Protein AF-A0A2S0HY62-F1 (afdb_monomer_lite)

Organism: NCBI:txid2094025

Foldseek 3Di:
DDDDDDDPPDDDDPPPPPPPPPLPFDADALVLVVVLVVLLVVLVVLLVVLVVLLVVCVVCVVPDDLVSLVVSVVSLVVSVVSLVVSVVSLVVSCVVGVSQLPDPPRWDAHPVGDIDGNVNSVVSSVVSVVSSVVSVVSSVVRDNDDD

Structure (mmCIF, N/CA/C/O backbone):
data_AF-A0A2S0HY62-F1
#
_entry.id   AF-A0A2S0HY62-F1
#
loop_
_atom_site.group_PDB
_atom_site.id
_atom_site.type_symbol
_atom_site.label_atom_id
_atom_site.label_alt_id
_atom_site.label_comp_id
_atom_site.label_asym_id
_atom_site.label_entity_id
_atom_site.label_seq_id
_atom_site.pdbx_PDB_ins_code
_atom_site.Cartn_x
_atom_site.Cartn_y
_atom_site.Cartn_z
_atom_site.occupancy
_atom_site.B_iso_or_equiv
_atom_site.auth_seq_id
_atom_site.auth_comp_id
_atom_site.auth_asym_id
_atom_site.auth_atom_id
_atom_site.pdbx_PDB_model_num
ATOM 1 N N . MET A 1 1 ? 54.737 -54.211 -41.009 1.00 34.50 1 MET A N 1
ATOM 2 C CA . MET A 1 1 ? 53.962 -54.051 -39.755 1.00 34.50 1 MET A CA 1
ATOM 3 C C . MET A 1 1 ? 53.456 -52.614 -39.683 1.00 34.50 1 MET A C 1
ATOM 5 O O . MET A 1 1 ? 54.264 -51.706 -39.726 1.00 34.50 1 MET A O 1
ATOM 9 N N . LYS A 1 2 ? 52.150 -52.420 -39.904 1.00 37.78 2 LYS A N 1
ATOM 10 C CA . LYS A 1 2 ? 51.151 -51.937 -38.922 1.00 37.78 2 LYS A CA 1
ATOM 11 C C . LYS A 1 2 ? 51.229 -50.432 -38.589 1.00 37.78 2 LYS A C 1
ATOM 13 O O . LYS A 1 2 ? 51.903 -50.028 -37.656 1.00 37.78 2 LYS A O 1
ATOM 18 N N . LEU A 1 3 ? 50.469 -49.672 -39.387 1.00 38.16 3 LEU A N 1
ATOM 19 C CA . LEU A 1 3 ? 49.484 -48.638 -39.027 1.00 38.16 3 LEU A CA 1
ATOM 20 C C . LEU A 1 3 ? 49.553 -48.044 -37.607 1.00 38.16 3 LEU A C 1
ATOM 22 O O . LEU A 1 3 ? 49.443 -48.791 -36.637 1.00 38.16 3 LEU A O 1
ATOM 26 N N . ARG A 1 4 ? 49.502 -46.707 -37.515 1.00 41.53 4 ARG A N 1
ATOM 27 C CA . ARG A 1 4 ? 48.591 -45.981 -36.605 1.00 41.53 4 ARG A CA 1
ATOM 28 C C . ARG A 1 4 ? 48.523 -44.494 -36.970 1.00 41.53 4 ARG A C 1
ATOM 30 O O . ARG A 1 4 ? 49.434 -43.724 -36.693 1.00 41.53 4 ARG A O 1
ATOM 37 N N . TYR A 1 5 ? 47.408 -44.135 -37.600 1.00 40.12 5 TYR A N 1
ATOM 38 C CA . TYR A 1 5 ? 46.892 -42.775 -37.700 1.00 40.12 5 TYR A CA 1
ATOM 39 C C . TYR A 1 5 ? 46.622 -42.241 -36.288 1.00 40.12 5 TYR A C 1
ATOM 41 O O . TYR A 1 5 ? 45.899 -42.880 -35.523 1.00 40.12 5 TYR A O 1
ATOM 49 N N . VAL A 1 6 ? 47.178 -41.079 -35.951 1.00 39.56 6 VAL A N 1
ATOM 50 C CA . VAL A 1 6 ? 46.767 -40.304 -34.777 1.00 39.56 6 VAL A CA 1
ATOM 51 C C . VAL A 1 6 ? 45.785 -39.248 -35.271 1.00 39.56 6 VAL A C 1
ATOM 53 O O . VAL A 1 6 ? 46.173 -38.256 -35.880 1.00 39.56 6 VAL A O 1
ATOM 56 N N . ILE A 1 7 ? 44.497 -39.507 -35.053 1.00 44.72 7 ILE A N 1
ATOM 57 C CA . ILE A 1 7 ? 43.425 -38.523 -35.206 1.00 44.72 7 ILE A CA 1
ATOM 58 C C . ILE A 1 7 ? 43.510 -37.610 -33.982 1.00 44.72 7 ILE A C 1
ATOM 60 O O . ILE A 1 7 ? 43.183 -38.025 -32.871 1.00 44.72 7 ILE A O 1
ATOM 64 N N . ALA A 1 8 ? 43.987 -36.382 -34.177 1.00 41.66 8 ALA A N 1
ATOM 65 C CA . ALA A 1 8 ? 43.866 -35.330 -33.179 1.00 41.66 8 ALA A CA 1
ATOM 66 C C . ALA A 1 8 ? 42.395 -34.891 -33.123 1.00 41.66 8 ALA A C 1
ATOM 68 O O . ALA A 1 8 ? 41.874 -34.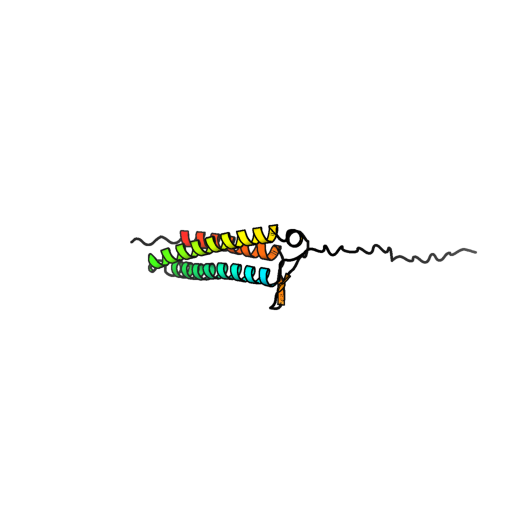245 -34.031 1.00 41.66 8 ALA A O 1
ATOM 69 N N . LEU A 1 9 ? 41.717 -35.316 -32.061 1.00 37.97 9 LEU A N 1
ATOM 70 C CA . LEU A 1 9 ? 40.349 -34.955 -31.725 1.00 37.97 9 LEU A CA 1
ATOM 71 C C . LEU A 1 9 ? 40.339 -33.529 -31.143 1.00 37.97 9 LEU A C 1
ATOM 73 O O . LEU A 1 9 ? 40.399 -33.345 -29.930 1.00 37.97 9 LEU A O 1
ATOM 77 N N . SER A 1 10 ? 40.299 -32.509 -31.998 1.00 42.19 10 SER A N 1
ATOM 78 C CA . SER A 1 10 ? 40.075 -31.121 -31.574 1.00 42.19 10 SER A CA 1
ATOM 79 C C . SER A 1 10 ? 38.573 -30.854 -31.467 1.00 42.19 10 SER A C 1
ATOM 81 O O . SER A 1 10 ? 37.929 -30.418 -32.418 1.00 42.19 10 SER A O 1
ATOM 83 N N . ILE A 1 11 ? 38.007 -31.156 -30.299 1.00 52.38 11 ILE A N 1
ATOM 84 C CA . ILE A 1 11 ? 36.701 -30.636 -29.877 1.00 52.38 11 ILE A CA 1
ATOM 85 C C . ILE A 1 11 ? 36.920 -29.213 -29.340 1.00 52.38 11 ILE A C 1
ATOM 87 O O . ILE A 1 11 ? 37.936 -28.950 -28.703 1.00 52.38 11 ILE A O 1
ATOM 91 N N . PHE A 1 12 ? 35.919 -28.356 -29.559 1.00 40.41 12 PHE A N 1
ATOM 92 C CA . PHE A 1 12 ? 35.757 -26.963 -29.116 1.00 40.41 12 PHE A CA 1
ATOM 93 C C . PHE A 1 12 ? 36.316 -25.888 -30.050 1.00 40.41 12 PHE A C 1
ATOM 95 O O . PHE A 1 12 ? 37.454 -25.455 -29.938 1.00 40.41 12 PHE A O 1
ATOM 102 N N . LEU A 1 13 ? 35.435 -25.388 -30.919 1.00 43.12 13 LEU A N 1
ATOM 103 C CA . LEU A 1 13 ? 34.904 -24.018 -30.854 1.00 43.12 13 LEU A CA 1
ATOM 104 C C . LEU A 1 13 ? 33.915 -23.858 -32.015 1.00 43.12 13 LEU A C 1
ATOM 106 O O . LEU A 1 13 ? 34.204 -23.241 -33.037 1.00 43.12 13 LEU A O 1
ATOM 110 N N . VAL A 1 14 ? 32.720 -24.444 -31.867 1.00 46.34 14 VAL A N 1
ATOM 111 C CA . VAL A 1 14 ? 31.576 -23.972 -32.651 1.00 46.34 14 VAL A CA 1
ATOM 112 C C . VAL A 1 14 ? 31.261 -22.590 -32.103 1.00 46.34 14 VAL A C 1
ATOM 114 O O . VAL A 1 14 ? 30.650 -22.443 -31.045 1.00 46.34 14 VAL A O 1
ATOM 117 N N . GLY A 1 15 ? 31.764 -21.584 -32.814 1.00 39.06 15 GLY A N 1
ATOM 118 C CA . GLY A 1 15 ? 31.345 -20.202 -32.701 1.00 39.06 15 GLY A CA 1
ATOM 119 C C . GLY A 1 15 ? 29.862 -20.098 -33.029 1.00 39.06 15 GLY A C 1
ATOM 120 O O . GLY A 1 15 ? 29.476 -19.783 -34.144 1.00 39.06 15 GLY A O 1
ATOM 121 N N . GLY A 1 16 ? 29.029 -20.374 -32.037 1.00 32.78 16 GLY A N 1
ATOM 122 C CA . GLY A 1 16 ? 27.724 -19.763 -31.900 1.00 32.78 16 GLY A CA 1
ATOM 123 C C . GLY A 1 16 ? 27.893 -18.664 -30.873 1.00 32.78 16 GLY A C 1
ATOM 124 O O . GLY A 1 16 ? 27.605 -18.876 -29.699 1.00 32.78 16 GLY A O 1
ATOM 125 N N . MET A 1 17 ? 28.426 -17.513 -31.293 1.00 37.69 17 MET A N 1
ATOM 126 C CA . MET A 1 17 ? 28.269 -16.284 -30.527 1.00 37.69 17 MET A CA 1
ATOM 127 C C . MET A 1 17 ? 26.763 -16.062 -30.415 1.00 37.69 17 MET A C 1
ATOM 129 O O . MET A 1 17 ? 26.131 -15.512 -31.314 1.00 37.69 17 MET A O 1
ATOM 133 N N . GLY A 1 18 ? 26.175 -16.548 -29.323 1.00 36.31 18 GLY A N 1
ATOM 134 C CA . GLY A 1 18 ? 24.911 -16.055 -28.827 1.00 36.31 18 GLY A CA 1
ATOM 135 C C . GLY A 1 18 ? 25.152 -14.603 -28.465 1.00 36.31 18 GLY A C 1
ATOM 136 O O . GLY A 1 18 ? 25.443 -14.287 -27.317 1.00 36.31 18 GLY A O 1
ATOM 137 N N . ALA A 1 19 ? 25.083 -13.726 -29.465 1.00 37.06 19 ALA A N 1
ATOM 138 C CA . ALA A 1 19 ? 24.711 -12.351 -29.249 1.00 37.06 19 ALA A CA 1
ATOM 139 C C . ALA A 1 19 ? 23.343 -12.427 -28.570 1.00 37.06 19 ALA A C 1
ATOM 141 O O . ALA A 1 19 ? 22.304 -12.516 -29.222 1.00 37.06 19 ALA A O 1
ATOM 142 N N . THR A 1 20 ? 23.349 -12.495 -27.238 1.00 44.22 20 THR A N 1
ATOM 143 C CA . THR A 1 20 ? 22.206 -12.108 -26.433 1.00 44.22 20 THR A CA 1
ATOM 144 C C . THR A 1 20 ? 21.903 -10.704 -26.907 1.00 44.22 20 THR A C 1
ATOM 146 O O . THR A 1 20 ? 22.655 -9.778 -26.601 1.00 44.22 20 THR A O 1
ATOM 149 N N . MET A 1 21 ? 20.898 -10.565 -27.773 1.00 42.28 21 MET A N 1
ATOM 150 C CA . MET A 1 21 ? 20.435 -9.261 -28.201 1.00 42.28 21 MET A CA 1
ATOM 151 C C . MET A 1 21 ? 20.097 -8.531 -26.910 1.00 42.28 21 MET A C 1
ATOM 153 O O . MET A 1 21 ? 19.138 -8.900 -26.231 1.00 42.28 21 MET A O 1
ATOM 157 N N . ALA A 1 22 ? 20.929 -7.565 -26.523 1.00 49.56 22 ALA A N 1
ATOM 158 C CA . ALA A 1 22 ? 20.556 -6.588 -25.527 1.00 49.56 22 ALA A CA 1
ATOM 159 C C . ALA A 1 22 ? 19.325 -5.911 -26.122 1.00 49.56 22 ALA A C 1
ATOM 161 O O . ALA A 1 22 ? 19.446 -5.074 -27.013 1.00 49.56 22 ALA A O 1
ATOM 162 N N . GLN A 1 23 ? 18.134 -6.387 -25.750 1.00 50.78 23 GLN A N 1
ATOM 163 C CA . GLN A 1 23 ? 16.893 -5.752 -26.142 1.00 50.78 23 GLN A CA 1
ATOM 164 C C . GLN A 1 23 ? 17.011 -4.321 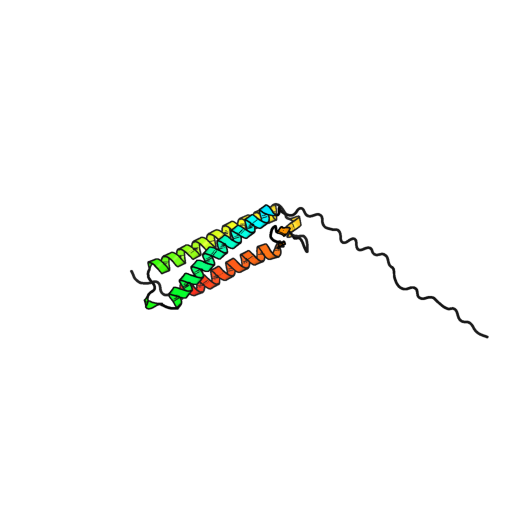-25.642 1.00 50.78 23 GLN A C 1
ATOM 166 O O . GLN A 1 23 ? 17.041 -4.081 -24.436 1.00 50.78 23 GLN A O 1
ATOM 171 N N . THR A 1 24 ? 17.169 -3.384 -26.570 1.00 64.25 24 THR A N 1
ATOM 172 C CA . THR A 1 24 ? 17.242 -1.964 -26.262 1.00 64.25 24 THR A CA 1
ATOM 173 C C . THR A 1 24 ? 15.833 -1.525 -25.893 1.00 64.25 24 THR A C 1
ATOM 175 O O . THR A 1 24 ? 15.074 -1.044 -26.731 1.00 64.25 24 THR A O 1
ATOM 178 N N . TYR A 1 25 ? 15.438 -1.780 -24.651 1.00 76.38 25 TYR A N 1
ATOM 179 C CA . TYR A 1 25 ? 14.270 -1.149 -24.067 1.00 76.38 25 TYR A CA 1
ATOM 180 C C . TYR A 1 25 ? 14.663 0.250 -23.590 1.00 76.38 25 TYR A C 1
ATOM 182 O O . TYR A 1 25 ? 15.793 0.488 -23.164 1.00 76.38 25 TYR A O 1
ATOM 190 N N . THR A 1 26 ? 13.720 1.184 -23.634 1.00 86.00 26 THR A N 1
ATOM 191 C CA . THR A 1 26 ? 13.864 2.465 -22.939 1.00 86.00 26 THR A CA 1
ATOM 192 C C . THR A 1 26 ? 13.235 2.312 -21.554 1.00 86.00 26 THR A C 1
ATOM 194 O O . THR A 1 26 ? 12.012 2.156 -21.479 1.00 86.00 26 THR A O 1
ATOM 197 N N . PRO A 1 27 ? 14.024 2.293 -20.463 1.00 88.69 27 PRO A N 1
ATOM 198 C CA . PRO A 1 27 ? 13.465 2.288 -19.119 1.00 88.69 27 PRO A CA 1
ATOM 199 C C . PRO A 1 27 ? 12.852 3.657 -18.773 1.00 88.69 27 PRO A C 1
ATOM 201 O O . PRO A 1 27 ? 13.225 4.670 -19.377 1.00 88.69 27 PRO A O 1
ATOM 204 N N . PRO A 1 28 ? 11.943 3.719 -17.784 1.00 92.06 28 PRO A N 1
ATOM 205 C CA . PRO A 1 28 ? 11.615 4.975 -17.120 1.00 92.06 28 PRO A CA 1
ATOM 206 C C . PRO A 1 28 ? 12.881 5.623 -16.542 1.00 92.06 28 PRO A C 1
ATOM 208 O O . PRO A 1 28 ? 13.875 4.941 -16.269 1.00 92.06 28 PRO A O 1
ATOM 211 N N . SER A 1 29 ? 12.858 6.941 -16.332 1.00 93.50 29 SER A N 1
ATOM 212 C CA . SER A 1 29 ? 13.977 7.599 -15.660 1.00 93.50 29 SER A CA 1
ATOM 213 C C . SER A 1 29 ? 14.098 7.097 -14.220 1.00 93.50 29 SER A C 1
ATOM 215 O O . SER A 1 29 ? 13.110 6.715 -13.590 1.00 93.50 29 SER A O 1
ATOM 217 N N . ARG A 1 30 ? 15.319 7.141 -13.676 1.00 93.81 30 ARG A N 1
ATOM 218 C CA . ARG A 1 30 ? 15.568 6.820 -12.266 1.00 93.81 30 ARG A CA 1
ATOM 219 C C . ARG A 1 30 ? 14.636 7.599 -11.337 1.00 93.81 30 ARG A C 1
ATOM 221 O O . ARG A 1 30 ? 14.005 7.000 -10.483 1.00 93.81 30 ARG A O 1
ATOM 228 N N . GLU A 1 31 ? 14.511 8.905 -11.556 1.00 94.06 31 GLU A N 1
ATOM 229 C CA . GLU A 1 31 ? 13.653 9.787 -10.757 1.00 94.06 31 GLU A CA 1
ATOM 230 C C . GLU A 1 31 ? 12.177 9.367 -10.807 1.00 94.06 31 GLU A C 1
ATOM 232 O O . GLU A 1 31 ? 11.511 9.341 -9.781 1.00 94.06 31 GLU A O 1
ATOM 237 N N . GLN A 1 32 ? 11.661 8.965 -11.975 1.00 93.69 32 GLN A N 1
ATOM 238 C CA . GLN A 1 32 ? 10.283 8.472 -12.081 1.00 93.69 32 GLN A CA 1
ATOM 239 C C . GLN A 1 32 ? 10.062 7.207 -11.246 1.00 93.69 32 GLN A C 1
ATOM 241 O O . GLN A 1 32 ? 9.000 7.042 -10.651 1.00 93.69 32 GLN A O 1
ATOM 246 N N . VAL A 1 33 ? 11.049 6.311 -11.224 1.00 93.75 33 VAL A N 1
ATOM 247 C CA . VAL A 1 33 ? 10.988 5.074 -10.442 1.00 93.75 33 VAL A CA 1
ATOM 248 C C . VAL A 1 33 ? 11.130 5.356 -8.949 1.00 93.75 33 VAL A C 1
ATOM 250 O O . VAL A 1 33 ? 10.403 4.769 -8.158 1.00 93.75 33 VAL A O 1
ATOM 253 N N . GLU A 1 34 ? 12.013 6.270 -8.555 1.00 93.62 34 GLU A N 1
ATOM 254 C CA . GLU A 1 34 ? 12.194 6.670 -7.155 1.00 93.62 34 GLU A CA 1
ATOM 255 C C . GLU A 1 34 ? 10.959 7.376 -6.600 1.00 93.62 34 GLU A C 1
ATOM 257 O O . GLU A 1 34 ? 10.455 6.961 -5.563 1.00 93.62 34 GLU A O 1
ATOM 262 N N . ASN A 1 35 ? 10.384 8.327 -7.339 1.00 94.00 35 ASN A N 1
ATOM 263 C CA . ASN A 1 35 ? 9.128 8.973 -6.950 1.00 94.00 35 ASN A CA 1
ATOM 264 C C . ASN A 1 35 ? 7.999 7.943 -6.788 1.00 94.00 35 ASN A C 1
ATOM 266 O O . ASN A 1 35 ? 7.185 8.028 -5.874 1.00 94.00 35 ASN A O 1
ATOM 270 N N . TYR A 1 36 ? 7.959 6.936 -7.661 1.00 93.69 36 TYR A N 1
ATOM 271 C CA . TYR A 1 36 ? 6.990 5.851 -7.557 1.00 93.69 36 TYR A CA 1
ATOM 272 C C . TYR A 1 36 ? 7.231 4.956 -6.323 1.00 93.69 36 TYR A C 1
ATOM 274 O O . TYR A 1 36 ? 6.275 4.515 -5.682 1.00 93.69 36 TYR A O 1
ATOM 282 N N . LEU A 1 37 ? 8.490 4.701 -5.956 1.00 94.19 37 LEU A N 1
ATOM 283 C CA . LEU A 1 37 ? 8.839 3.991 -4.722 1.00 94.19 37 LEU A CA 1
ATOM 284 C C . LEU A 1 37 ? 8.473 4.804 -3.470 1.00 94.19 37 LEU A C 1
ATOM 286 O O . LEU A 1 37 ? 7.948 4.227 -2.520 1.00 94.19 37 LEU A O 1
ATOM 290 N N . ASP A 1 38 ? 8.656 6.123 -3.492 1.00 93.50 38 ASP A N 1
ATOM 291 C CA . ASP A 1 38 ? 8.254 7.013 -2.396 1.00 93.50 38 ASP A CA 1
ATOM 292 C C . ASP A 1 38 ? 6.727 6.997 -2.183 1.00 93.50 38 ASP A C 1
ATOM 294 O O . ASP A 1 38 ? 6.233 7.033 -1.052 1.00 93.50 38 ASP A O 1
ATOM 298 N N . GLU A 1 39 ? 5.947 6.876 -3.260 1.00 92.25 39 GLU A N 1
ATOM 299 C CA . GLU A 1 39 ? 4.495 6.687 -3.165 1.00 92.25 39 GLU A CA 1
ATOM 300 C C . GLU A 1 39 ? 4.117 5.333 -2.555 1.00 92.25 39 GLU A C 1
ATOM 302 O O . GLU A 1 39 ? 3.236 5.269 -1.696 1.00 92.25 39 GLU A O 1
ATOM 307 N N . ILE A 1 40 ? 4.804 4.256 -2.950 1.00 93.00 40 ILE A N 1
ATOM 308 C CA . ILE A 1 40 ? 4.658 2.937 -2.319 1.00 93.00 40 ILE A CA 1
ATOM 309 C C . ILE A 1 40 ? 4.944 3.034 -0.816 1.00 93.00 40 ILE A C 1
ATOM 311 O O . ILE A 1 40 ? 4.179 2.501 -0.008 1.00 93.00 40 ILE A O 1
ATOM 315 N N . ASP A 1 41 ? 6.022 3.711 -0.426 1.00 93.31 41 ASP A N 1
ATOM 316 C CA . ASP A 1 41 ? 6.404 3.870 0.978 1.00 93.31 41 ASP A CA 1
ATOM 317 C C . ASP A 1 41 ? 5.406 4.741 1.752 1.00 93.31 41 ASP A C 1
ATOM 319 O O . ASP A 1 41 ? 5.075 4.421 2.897 1.00 93.31 41 ASP A O 1
ATOM 323 N N . SER A 1 42 ? 4.813 5.745 1.106 1.00 91.75 42 SER A N 1
ATOM 324 C CA . SER A 1 42 ? 3.699 6.517 1.669 1.00 91.75 42 SER A CA 1
ATOM 325 C C . SER A 1 42 ? 2.479 5.630 1.952 1.00 91.75 42 SER A C 1
ATOM 327 O O . SER A 1 42 ? 1.875 5.728 3.020 1.00 91.75 42 SER A O 1
ATOM 329 N N . CYS A 1 43 ? 2.141 4.698 1.052 1.00 93.38 43 CYS A N 1
ATOM 330 C CA . CYS A 1 43 ? 1.070 3.731 1.308 1.00 93.38 43 CYS A CA 1
ATOM 331 C C . CYS A 1 43 ? 1.406 2.787 2.475 1.00 93.38 43 CYS A C 1
ATOM 333 O O . CYS A 1 43 ? 0.530 2.462 3.279 1.00 93.38 43 CYS A O 1
ATOM 335 N N . LYS A 1 44 ? 2.669 2.353 2.593 1.00 93.12 44 LYS A N 1
ATOM 336 C CA . LYS A 1 44 ? 3.123 1.508 3.711 1.00 93.12 44 LYS A CA 1
ATOM 337 C C . LYS A 1 44 ? 3.077 2.236 5.051 1.00 93.12 44 LYS A C 1
ATOM 339 O O . LYS A 1 44 ? 2.815 1.582 6.056 1.00 93.12 44 LYS A O 1
ATOM 344 N N . ALA A 1 45 ? 3.306 3.549 5.079 1.00 94.00 45 ALA A N 1
ATOM 345 C CA . ALA A 1 45 ? 3.204 4.341 6.301 1.00 94.00 45 ALA A CA 1
ATOM 346 C C . ALA A 1 45 ? 1.785 4.274 6.887 1.00 94.00 45 ALA A C 1
ATOM 348 O O . ALA A 1 45 ? 1.631 3.877 8.037 1.00 94.00 45 ALA A O 1
ATOM 349 N N . PHE A 1 46 ? 0.747 4.488 6.065 1.00 92.62 46 PHE A N 1
ATOM 350 C CA . PHE A 1 46 ? -0.645 4.332 6.515 1.00 92.62 46 PHE A CA 1
ATOM 351 C C . PHE A 1 46 ? -0.945 2.930 7.055 1.00 92.62 46 PHE A C 1
ATOM 353 O O . PHE A 1 46 ? -1.704 2.784 8.007 1.00 92.62 46 PHE A O 1
ATOM 360 N N . LEU A 1 47 ? -0.362 1.889 6.451 1.00 94.69 47 LEU A N 1
ATOM 361 C CA . LEU A 1 47 ? -0.534 0.514 6.925 1.00 94.69 47 LEU A CA 1
ATOM 362 C C . LEU A 1 47 ? 0.177 0.241 8.242 1.00 94.69 47 LEU A C 1
ATOM 364 O O . LEU A 1 47 ? -0.309 -0.571 9.023 1.00 94.69 47 LEU A O 1
ATOM 368 N N . LYS A 1 48 ? 1.325 0.879 8.470 1.00 95.50 48 LYS A N 1
ATOM 369 C CA . LYS A 1 48 ? 2.060 0.767 9.724 1.00 95.50 48 LYS A CA 1
ATOM 370 C C . LYS A 1 48 ? 1.271 1.404 10.865 1.00 95.50 48 LYS A C 1
ATOM 372 O O . LYS A 1 48 ? 1.152 0.779 11.912 1.00 95.50 48 LYS A O 1
ATOM 377 N N . ASP A 1 49 ? 0.711 2.588 10.632 1.00 94.38 49 ASP A N 1
ATOM 378 C CA . ASP A 1 49 ? -0.120 3.283 11.618 1.00 94.38 49 ASP A CA 1
ATOM 379 C C . ASP A 1 49 ? -1.394 2.471 11.903 1.00 94.38 49 ASP A C 1
ATOM 381 O O . ASP A 1 49 ? -1.678 2.147 13.050 1.00 94.38 49 ASP A O 1
ATOM 385 N N . LEU A 1 50 ? -2.077 1.988 10.856 1.00 94.94 50 LEU A N 1
ATOM 386 C CA . LEU A 1 50 ? -3.239 1.105 11.008 1.00 94.94 50 LEU A CA 1
ATOM 387 C C . LEU A 1 50 ? -2.912 -0.185 11.775 1.00 94.94 50 LEU A C 1
ATOM 389 O O . LEU A 1 50 ? -3.717 -0.669 12.566 1.00 94.94 50 LEU A O 1
ATOM 393 N N . GLU A 1 51 ? -1.756 -0.793 11.509 1.00 96.12 51 GLU A N 1
ATOM 394 C CA . GLU A 1 51 ? -1.328 -1.993 12.223 1.00 96.12 51 GLU A CA 1
ATOM 395 C C . GLU A 1 51 ? -1.052 -1.714 13.700 1.00 96.12 51 GLU A C 1
ATOM 397 O O . GLU A 1 51 ? -1.361 -2.575 14.526 1.00 96.12 51 GLU A O 1
ATOM 402 N N . ALA A 1 52 ? -0.499 -0.546 14.032 1.00 95.00 52 ALA A N 1
ATOM 403 C CA . ALA A 1 52 ? -0.301 -0.129 15.414 1.00 95.00 52 ALA A CA 1
ATOM 404 C C . ALA A 1 52 ? -1.649 0.026 16.131 1.00 95.00 52 ALA A C 1
ATOM 406 O O . ALA A 1 52 ? -1.843 -0.626 17.155 1.00 95.00 52 ALA A O 1
ATOM 407 N N . ASP A 1 53 ? -2.597 0.754 15.535 1.00 93.06 53 ASP A N 1
ATOM 408 C CA . ASP A 1 53 ? -3.933 0.969 16.104 1.00 93.06 53 ASP A CA 1
ATOM 409 C C . ASP A 1 53 ? -4.674 -0.353 16.324 1.00 93.06 53 ASP A C 1
ATOM 411 O O . ASP A 1 53 ? -5.192 -0.617 17.406 1.00 93.06 53 ASP A O 1
ATOM 415 N N . ILE A 1 54 ? -4.690 -1.234 15.316 1.00 94.44 54 ILE A N 1
ATOM 416 C CA . ILE A 1 54 ? -5.322 -2.556 15.437 1.00 94.44 54 ILE A CA 1
ATOM 417 C C . ILE A 1 54 ? -4.673 -3.369 16.554 1.00 94.44 54 ILE A C 1
ATOM 419 O O . ILE A 1 54 ? -5.373 -4.017 17.323 1.00 94.44 54 ILE A O 1
ATOM 423 N N . THR A 1 55 ? -3.345 -3.336 16.659 1.00 95.19 55 THR A N 1
ATOM 424 C CA . THR A 1 55 ? -2.627 -4.084 17.697 1.00 95.19 55 THR A CA 1
ATOM 425 C C . THR A 1 55 ? -2.910 -3.517 19.091 1.00 95.19 55 THR A C 1
ATOM 427 O O . THR A 1 55 ? -3.026 -4.277 20.048 1.00 95.19 55 THR A O 1
ATOM 430 N N . GLU A 1 56 ? -3.044 -2.199 19.230 1.00 93.31 56 GLU A N 1
ATOM 431 C CA . GLU A 1 56 ? -3.434 -1.564 20.492 1.00 93.31 56 GLU A CA 1
ATOM 432 C C 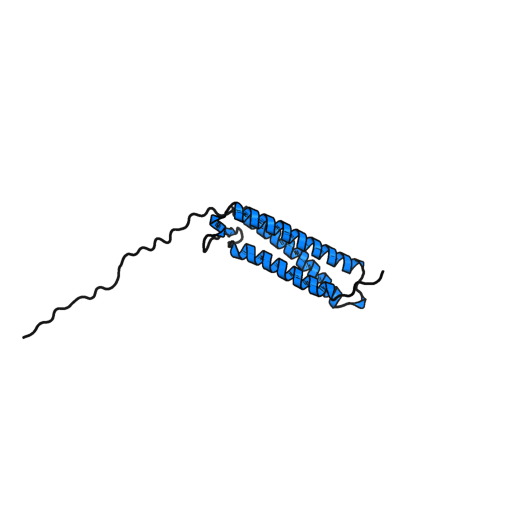. GLU A 1 56 ? -4.854 -1.966 20.905 1.00 93.31 56 GLU A C 1
ATOM 434 O O . GLU A 1 56 ? -5.061 -2.363 22.055 1.00 93.31 56 GLU A O 1
ATOM 439 N N . MET A 1 57 ? -5.798 -1.935 19.959 1.00 93.31 57 MET A N 1
ATOM 440 C CA . MET A 1 57 ? -7.188 -2.333 20.183 1.00 93.31 57 MET A CA 1
ATOM 441 C C . MET A 1 57 ? -7.326 -3.830 20.504 1.00 93.31 57 MET A C 1
ATOM 443 O O . MET A 1 57 ? -8.099 -4.195 21.383 1.00 93.31 57 MET A O 1
ATOM 447 N N . GLU A 1 58 ? -6.553 -4.702 19.848 1.00 93.00 58 GLU A N 1
ATOM 448 C CA . GLU A 1 58 ? -6.509 -6.141 20.157 1.00 93.00 58 GLU A CA 1
ATOM 449 C C . GLU A 1 58 ? -5.960 -6.422 21.566 1.00 93.00 58 GLU A C 1
ATOM 451 O O . GLU A 1 58 ? -6.402 -7.364 22.221 1.00 93.00 58 GLU A O 1
ATOM 456 N N . ASN A 1 59 ? -4.999 -5.621 22.038 1.00 94.00 59 ASN A N 1
ATOM 457 C CA . ASN A 1 59 ? -4.391 -5.800 23.358 1.00 94.00 59 ASN A CA 1
ATOM 458 C C . ASN A 1 59 ? -5.237 -5.224 24.504 1.00 94.00 59 ASN A C 1
ATOM 460 O O . ASN A 1 59 ? -5.076 -5.672 25.637 1.00 94.00 59 ASN A O 1
ATOM 464 N N . ASN A 1 60 ? -6.099 -4.238 24.230 1.00 91.75 60 ASN A N 1
ATOM 465 C CA . ASN A 1 60 ? -6.917 -3.550 25.237 1.00 91.75 60 ASN A CA 1
ATOM 466 C C . ASN A 1 60 ? -8.377 -3.394 24.759 1.00 91.75 60 ASN A C 1
ATOM 468 O O . ASN A 1 60 ? -8.845 -2.264 24.580 1.00 91.75 60 ASN A O 1
ATOM 472 N N . PRO A 1 61 ? -9.108 -4.499 24.520 1.00 86.94 61 PRO A N 1
ATOM 473 C CA . PRO A 1 61 ? -10.438 -4.462 23.908 1.00 86.94 61 PRO A CA 1
ATOM 474 C C . PRO A 1 61 ? -11.459 -3.650 24.722 1.00 86.94 61 PRO A C 1
ATOM 476 O O . PRO A 1 61 ? -12.322 -2.989 24.152 1.00 86.94 61 PRO A O 1
ATOM 479 N N . GLU A 1 62 ? -11.344 -3.632 26.050 1.00 86.56 62 GLU A N 1
ATOM 480 C CA . GLU A 1 62 ? -12.209 -2.853 26.943 1.00 86.56 62 G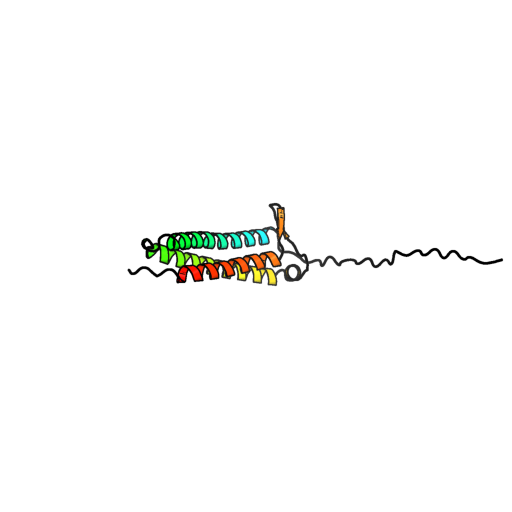LU A CA 1
ATOM 481 C C . GLU A 1 62 ? -11.946 -1.338 26.927 1.00 86.56 62 GLU A C 1
ATOM 483 O O . GLU A 1 62 ? -12.773 -0.569 27.419 1.00 86.56 62 GLU A O 1
ATOM 488 N N . LEU A 1 63 ? -10.806 -0.903 26.380 1.00 87.50 63 LEU A N 1
ATOM 489 C CA . LEU A 1 63 ? -10.414 0.507 26.286 1.00 87.50 63 LEU A CA 1
ATOM 490 C C . LEU A 1 63 ? -10.622 1.089 24.883 1.00 87.50 63 LEU A C 1
ATOM 492 O O . LEU A 1 63 ? -10.354 2.273 24.675 1.00 87.50 63 LEU A O 1
ATOM 496 N N . VAL A 1 64 ? -11.098 0.284 23.927 1.00 90.50 64 VAL A N 1
ATOM 497 C CA . VAL A 1 64 ? -11.310 0.731 22.548 1.00 90.50 64 VAL A CA 1
ATOM 498 C C . VAL A 1 64 ? -12.390 1.802 22.520 1.00 90.50 64 VAL A C 1
ATOM 500 O O . VAL A 1 64 ? -13.564 1.559 22.797 1.00 90.50 64 VAL A O 1
ATOM 503 N N . THR A 1 65 ? -11.993 3.013 22.144 1.00 90.69 65 THR A N 1
ATOM 504 C CA . THR A 1 65 ? -12.933 4.117 21.957 1.00 90.69 65 THR A CA 1
ATOM 505 C C . THR A 1 65 ? -13.498 4.120 20.540 1.00 90.69 65 THR A C 1
ATOM 507 O O . THR A 1 65 ? -12.826 3.757 19.571 1.00 90.69 65 THR A O 1
ATOM 510 N N . LEU A 1 66 ? -14.722 4.633 20.379 1.00 90.00 66 LEU A N 1
ATOM 511 C CA . LEU A 1 66 ? -15.309 4.832 19.051 1.00 90.00 66 LEU A CA 1
ATOM 512 C C . LEU A 1 66 ? -14.444 5.745 18.161 1.00 90.00 66 LEU A C 1
ATOM 514 O O . LEU A 1 66 ? -14.438 5.602 16.939 1.00 90.00 66 LEU A O 1
ATOM 518 N N . ALA A 1 67 ? -13.714 6.691 18.762 1.00 90.12 67 ALA A N 1
ATOM 519 C CA . ALA A 1 67 ? -12.793 7.567 18.046 1.00 90.12 67 ALA A CA 1
ATOM 520 C C . ALA A 1 67 ? -11.625 6.780 17.430 1.00 90.12 67 ALA A C 1
ATOM 522 O O . ALA A 1 67 ? -11.403 6.900 16.226 1.00 90.12 67 ALA A O 1
ATOM 523 N N . GLN A 1 68 ? -10.958 5.926 18.218 1.00 90.00 68 GLN A N 1
ATOM 524 C CA . GLN A 1 68 ? -9.881 5.050 17.736 1.00 90.00 68 GLN A CA 1
ATOM 525 C C . GLN A 1 68 ? -10.380 4.094 16.646 1.00 90.00 68 GLN A C 1
ATOM 527 O O . GLN A 1 68 ? -9.761 3.971 15.591 1.00 90.00 68 GLN A O 1
ATOM 532 N N . TYR A 1 69 ? -11.553 3.484 16.841 1.00 90.56 69 TYR A N 1
ATOM 533 C CA . TYR A 1 69 ? -12.136 2.586 15.842 1.00 90.56 69 TYR A CA 1
ATOM 534 C C . TYR A 1 69 ? -12.402 3.300 14.501 1.00 90.56 69 TYR A C 1
ATOM 536 O O . TYR A 1 69 ? -12.062 2.800 13.424 1.00 90.56 69 TYR A O 1
ATOM 544 N N . LYS A 1 70 ? -12.954 4.521 14.545 1.00 92.31 70 LYS A N 1
ATOM 545 C CA . LYS A 1 70 ? -13.179 5.353 13.348 1.00 92.31 70 LYS A CA 1
ATOM 546 C C . LYS A 1 70 ? -11.876 5.798 12.686 1.00 92.31 70 LYS A C 1
ATOM 548 O O . LYS A 1 70 ? -11.825 5.879 11.456 1.00 92.31 70 LYS A O 1
ATOM 553 N N . GLU A 1 71 ? -10.837 6.077 13.467 1.00 92.56 71 GLU A N 1
ATOM 554 C CA . GLU A 1 71 ? -9.510 6.410 12.951 1.00 92.56 71 GLU A CA 1
ATOM 555 C C . GLU A 1 71 ? -8.891 5.231 12.191 1.00 92.56 71 GLU A C 1
ATOM 557 O O . GLU A 1 71 ? -8.488 5.402 11.037 1.00 92.56 71 GLU A O 1
ATOM 562 N N . ALA A 1 72 ? -8.960 4.016 12.742 1.00 92.19 72 ALA A N 1
ATOM 563 C CA . ALA A 1 72 ? -8.511 2.803 12.062 1.00 92.19 72 ALA A CA 1
ATOM 564 C C . ALA A 1 72 ? -9.264 2.564 10.733 1.00 92.19 72 ALA A C 1
ATOM 566 O O . ALA A 1 72 ? -8.655 2.272 9.695 1.00 92.19 72 ALA A O 1
ATOM 567 N N . ILE A 1 73 ? -10.588 2.772 10.700 1.00 92.00 73 ILE A N 1
ATOM 568 C CA . ILE A 1 73 ? -11.369 2.710 9.449 1.00 92.00 73 ILE A CA 1
ATOM 569 C C . ILE A 1 73 ? -10.885 3.762 8.437 1.00 92.00 73 ILE A C 1
ATOM 571 O O . ILE A 1 73 ? -10.751 3.468 7.240 1.00 92.00 73 ILE A O 1
ATOM 575 N N . ALA A 1 74 ? -10.609 4.986 8.891 1.00 92.56 74 ALA A N 1
ATOM 576 C CA . ALA A 1 74 ? -10.121 6.060 8.032 1.00 92.56 74 ALA A CA 1
ATOM 577 C C . ALA A 1 74 ? -8.722 5.754 7.470 1.00 92.56 74 ALA A C 1
ATOM 579 O O . ALA A 1 74 ? -8.498 5.945 6.270 1.00 92.56 74 ALA A O 1
ATOM 580 N N . LEU A 1 75 ? -7.805 5.230 8.288 1.00 92.69 75 LEU A N 1
ATOM 581 C CA . LEU A 1 75 ? -6.470 4.798 7.863 1.00 92.69 75 LEU A CA 1
ATOM 582 C C . LEU A 1 75 ? -6.541 3.676 6.825 1.00 92.69 75 LEU A C 1
ATOM 584 O O . LEU A 1 75 ? -5.872 3.760 5.792 1.00 92.69 75 LEU A O 1
ATOM 588 N N . ARG A 1 76 ? -7.425 2.685 7.011 1.00 91.81 76 ARG A N 1
ATOM 589 C CA . ARG A 1 76 ? -7.690 1.656 5.990 1.00 91.81 76 ARG A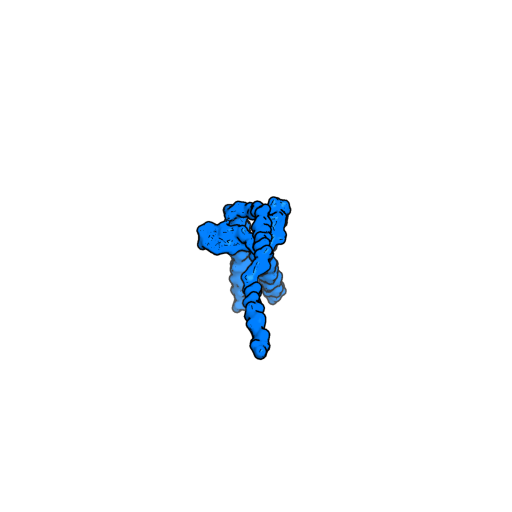 CA 1
ATOM 590 C C . ARG A 1 76 ? -8.141 2.282 4.672 1.00 91.81 76 ARG A C 1
ATOM 592 O O . ARG A 1 76 ? -7.614 1.938 3.613 1.00 91.81 76 ARG A O 1
ATOM 599 N N . SER A 1 77 ? -9.114 3.191 4.721 1.00 93.31 77 SER A N 1
ATOM 600 C CA . SER A 1 77 ? -9.639 3.859 3.523 1.00 93.31 77 SER A CA 1
ATOM 601 C C . SER A 1 77 ? -8.547 4.651 2.793 1.00 93.31 77 SER A C 1
ATOM 603 O O . SER A 1 77 ? -8.427 4.574 1.565 1.00 93.31 77 SER A O 1
ATOM 605 N N . ARG A 1 78 ? -7.678 5.345 3.542 1.00 94.12 78 ARG A N 1
ATOM 606 C CA . ARG A 1 78 ? -6.505 6.049 3.001 1.00 94.12 78 ARG A CA 1
ATOM 607 C C . ARG A 1 78 ? -5.510 5.086 2.359 1.00 94.12 78 ARG A C 1
ATOM 609 O O . ARG A 1 78 ? -5.111 5.329 1.222 1.00 94.12 78 ARG A O 1
ATOM 616 N N . ALA A 1 79 ? -5.177 3.973 3.012 1.00 92.94 79 ALA A N 1
ATOM 617 C CA . ALA A 1 79 ? -4.281 2.959 2.457 1.00 92.94 79 ALA A CA 1
ATOM 618 C C . ALA A 1 79 ? -4.837 2.340 1.159 1.00 92.94 79 ALA A C 1
ATOM 620 O O . ALA A 1 79 ? -4.115 2.219 0.170 1.00 92.94 79 ALA A O 1
ATOM 621 N N . GLN A 1 80 ? -6.137 2.030 1.111 1.00 94.06 80 GLN A N 1
ATOM 622 C CA . GLN A 1 80 ? -6.811 1.538 -0.099 1.00 94.06 80 GLN A CA 1
ATOM 623 C C . GLN A 1 80 ? -6.847 2.575 -1.226 1.00 94.06 80 GLN A C 1
ATOM 625 O O . GLN A 1 80 ? -6.702 2.235 -2.401 1.00 94.06 80 GLN A O 1
ATOM 630 N N . SER A 1 81 ? -7.070 3.846 -0.893 1.00 95.44 81 SER A N 1
ATOM 631 C CA . SER A 1 81 ? -7.018 4.941 -1.865 1.00 95.44 81 SER A CA 1
ATOM 632 C C . SER A 1 81 ? -5.608 5.110 -2.437 1.00 95.44 81 SER A C 1
ATOM 634 O O . SER A 1 81 ? -5.442 5.173 -3.656 1.00 95.44 81 SER A O 1
ATOM 636 N N . CYS A 1 82 ? -4.595 5.079 -1.566 1.00 95.31 82 CYS A N 1
ATOM 637 C CA . CYS A 1 82 ? -3.186 5.129 -1.939 1.00 95.31 82 CYS A CA 1
ATOM 638 C C . CYS A 1 82 ? -2.833 3.982 -2.895 1.00 95.31 82 CYS A C 1
ATOM 640 O O . CYS A 1 82 ? -2.415 4.242 -4.020 1.00 95.31 82 CYS A O 1
ATOM 642 N N . LEU A 1 83 ? -3.147 2.731 -2.528 1.00 95.44 83 LEU A N 1
ATOM 643 C CA . LEU A 1 83 ? -2.917 1.559 -3.379 1.00 95.44 83 LEU A CA 1
ATOM 644 C C . LEU A 1 83 ? -3.566 1.702 -4.765 1.00 95.44 83 LEU A C 1
ATOM 646 O O . LEU A 1 83 ? -2.928 1.390 -5.770 1.00 95.44 83 LEU A O 1
ATOM 650 N N . ARG A 1 84 ? -4.818 2.176 -4.844 1.00 95.50 84 ARG A N 1
ATOM 651 C CA . ARG A 1 84 ? -5.513 2.380 -6.129 1.00 95.50 84 ARG A CA 1
ATOM 652 C C . ARG A 1 84 ? -4.821 3.428 -6.999 1.00 95.50 84 ARG A C 1
ATOM 654 O O . ARG A 1 84 ? -4.631 3.190 -8.189 1.00 95.50 84 ARG A O 1
ATOM 661 N N . SER A 1 85 ? -4.425 4.553 -6.407 1.00 95.44 85 SER A N 1
ATOM 662 C CA . SER A 1 85 ? -3.700 5.623 -7.102 1.00 95.44 85 SER A CA 1
ATOM 663 C C . SER A 1 85 ? -2.341 5.139 -7.617 1.00 95.44 85 SER A C 1
ATOM 665 O O . SER A 1 85 ? -2.023 5.292 -8.797 1.00 95.44 85 SER A O 1
ATOM 667 N N . THR A 1 86 ? -1.565 4.464 -6.766 1.00 94.81 86 THR A N 1
ATOM 668 C CA . THR A 1 86 ? -0.245 3.943 -7.132 1.00 94.81 86 THR A CA 1
ATOM 669 C C . THR A 1 86 ? -0.352 2.832 -8.183 1.00 94.81 86 THR A C 1
ATOM 671 O O . THR A 1 86 ? 0.421 2.821 -9.138 1.00 94.81 86 THR A O 1
ATOM 674 N N . ARG A 1 87 ? -1.365 1.954 -8.112 1.00 95.31 87 ARG A N 1
ATOM 675 C CA . ARG A 1 87 ? -1.663 0.981 -9.183 1.00 95.31 87 ARG A CA 1
ATOM 676 C C . ARG A 1 87 ? -1.923 1.652 -10.526 1.00 95.31 87 ARG A C 1
ATOM 678 O O . ARG A 1 87 ? -1.333 1.244 -11.523 1.00 95.31 87 ARG A O 1
ATOM 685 N N . ALA A 1 88 ? -2.749 2.697 -10.547 1.00 95.31 88 ALA A N 1
ATOM 686 C CA . ALA A 1 88 ? -3.035 3.431 -11.776 1.00 95.31 88 ALA A CA 1
ATOM 687 C C . ALA A 1 88 ? -1.755 4.022 -12.393 1.00 95.31 88 ALA A C 1
ATOM 689 O O . ALA A 1 88 ? -1.538 3.899 -13.598 1.00 95.31 88 ALA A O 1
ATOM 690 N N . LYS A 1 89 ? -0.856 4.571 -11.569 1.00 94.06 89 LYS A N 1
ATOM 691 C CA . LYS A 1 89 ? 0.448 5.077 -12.026 1.00 94.06 89 LYS A CA 1
ATOM 692 C C . LYS A 1 89 ? 1.371 3.978 -12.543 1.00 94.06 89 LYS A C 1
ATOM 694 O O . LYS A 1 89 ? 2.068 4.196 -13.534 1.00 94.06 89 LYS A O 1
ATOM 699 N N . LEU A 1 90 ? 1.368 2.791 -11.930 1.00 94.62 90 LEU A N 1
ATOM 700 C CA . LEU A 1 90 ? 2.117 1.652 -12.466 1.00 94.62 90 LEU A CA 1
ATOM 701 C C . LEU A 1 90 ? 1.582 1.233 -13.836 1.00 94.62 90 LEU A C 1
ATOM 703 O O . LEU A 1 90 ? 2.368 0.952 -14.738 1.00 94.62 90 LEU A O 1
ATOM 707 N N . ASP A 1 91 ? 0.261 1.228 -14.010 1.00 95.00 91 ASP A N 1
ATOM 708 C CA . ASP A 1 91 ? -0.374 0.921 -15.291 1.00 95.00 91 ASP A CA 1
ATOM 709 C C . ASP A 1 91 ? -0.049 1.975 -16.359 1.00 95.00 91 ASP A C 1
ATOM 711 O O . ASP A 1 91 ? 0.212 1.629 -17.514 1.00 95.00 91 ASP A O 1
ATOM 715 N N . GLU A 1 92 ? -0.007 3.257 -15.995 1.00 94.69 92 GLU A N 1
ATOM 716 C CA . GLU A 1 92 ? 0.470 4.330 -16.875 1.00 94.69 92 GLU A CA 1
ATOM 717 C C . GLU A 1 92 ? 1.943 4.144 -17.250 1.00 94.69 92 GLU A C 1
ATOM 719 O O . GLU A 1 92 ? 2.300 4.219 -18.430 1.00 94.69 92 GLU A O 1
ATOM 724 N N . MET A 1 93 ? 2.798 3.825 -16.275 1.00 93.56 93 MET A N 1
ATOM 725 C CA . MET A 1 93 ? 4.210 3.531 -16.512 1.00 93.56 93 MET A CA 1
ATOM 726 C C . MET A 1 93 ? 4.366 2.318 -17.437 1.00 93.56 93 MET A C 1
ATOM 728 O O . MET A 1 93 ? 5.175 2.347 -18.364 1.00 93.56 93 MET A O 1
ATOM 732 N N . ARG A 1 94 ? 3.539 1.284 -17.266 1.00 93.38 94 ARG A N 1
ATOM 733 C CA . ARG A 1 94 ? 3.512 0.098 -18.128 1.00 93.38 94 ARG A CA 1
ATOM 734 C C . ARG A 1 94 ? 3.101 0.419 -19.559 1.00 93.38 94 ARG A C 1
ATOM 736 O O . ARG A 1 94 ? 3.702 -0.114 -20.489 1.00 93.38 94 ARG A O 1
ATOM 743 N N . LYS A 1 95 ? 2.112 1.294 -19.748 1.00 94.25 95 LYS A N 1
ATOM 744 C CA . LYS A 1 95 ? 1.691 1.767 -21.078 1.00 94.25 95 LYS A CA 1
ATOM 745 C C . LYS A 1 95 ? 2.779 2.596 -21.757 1.00 94.25 95 LYS A C 1
ATOM 747 O O . LYS A 1 95 ? 2.963 2.471 -22.964 1.00 94.25 95 LYS A O 1
ATOM 752 N N . LYS A 1 96 ? 3.498 3.427 -20.995 1.00 94.38 96 LYS A N 1
ATOM 753 C CA . LYS A 1 96 ? 4.545 4.317 -21.518 1.00 94.38 96 LYS A CA 1
ATOM 754 C C . LYS A 1 96 ? 5.859 3.589 -21.816 1.00 94.38 96 LYS A C 1
ATOM 756 O O . LYS A 1 96 ? 6.525 3.927 -22.789 1.00 94.38 96 LYS A O 1
ATOM 761 N N . TYR A 1 97 ? 6.211 2.583 -21.015 1.00 92.81 97 TYR A N 1
ATOM 762 C CA . TYR A 1 97 ? 7.472 1.839 -21.123 1.00 92.81 97 TYR A CA 1
ATOM 763 C C . TYR A 1 97 ? 7.245 0.323 -21.291 1.00 92.81 97 TYR A C 1
ATOM 765 O O . TYR A 1 97 ? 7.796 -0.475 -20.529 1.00 92.81 97 TYR A O 1
ATOM 773 N N . PRO A 1 98 ? 6.463 -0.128 -22.291 1.00 91.75 98 PRO A N 1
ATOM 774 C CA . PRO A 1 98 ? 6.085 -1.536 -22.418 1.00 91.75 98 PRO A CA 1
ATOM 775 C C . PRO A 1 98 ? 7.292 -2.450 -22.659 1.00 91.75 98 PRO A C 1
ATOM 777 O O . PRO A 1 98 ? 7.306 -3.580 -22.179 1.00 91.75 98 PRO A O 1
ATOM 780 N N . GLY A 1 99 ? 8.328 -1.960 -23.353 1.00 90.25 99 GLY A N 1
ATOM 781 C CA . GLY A 1 99 ? 9.578 -2.699 -23.553 1.00 90.25 99 GLY A CA 1
ATOM 782 C C . GLY A 1 99 ? 10.273 -3.022 -22.231 1.00 90.25 99 GLY A C 1
ATOM 783 O O . GLY A 1 99 ? 10.643 -4.164 -22.004 1.00 90.25 99 GLY A O 1
ATOM 784 N N . TRP A 1 100 ? 10.354 -2.055 -21.313 1.00 91.31 100 TRP A N 1
ATOM 785 C CA . TRP A 1 100 ? 10.955 -2.268 -19.995 1.00 91.31 100 TRP A CA 1
ATOM 786 C C . TRP A 1 100 ? 10.165 -3.285 -19.163 1.00 91.31 100 TRP A C 1
ATOM 788 O O . TRP A 1 100 ? 10.753 -4.187 -18.581 1.00 91.31 100 TRP A O 1
ATOM 798 N N . PHE A 1 101 ? 8.831 -3.208 -19.161 1.00 92.56 101 PHE A N 1
ATOM 799 C CA . PHE A 1 101 ? 7.996 -4.157 -18.412 1.00 92.56 101 PHE A CA 1
ATOM 800 C C . PHE A 1 101 ? 8.030 -5.589 -18.960 1.00 92.56 101 PHE A C 1
ATOM 802 O O . PHE A 1 101 ? 7.831 -6.530 -18.193 1.00 92.56 101 PHE A O 1
ATOM 809 N N . ASN A 1 102 ? 8.244 -5.760 -20.267 1.00 88.88 102 ASN A N 1
ATOM 810 C CA . ASN A 1 102 ? 8.212 -7.068 -20.925 1.00 88.88 102 ASN A CA 1
ATOM 811 C C . ASN A 1 102 ? 9.606 -7.690 -21.119 1.00 88.88 102 ASN A C 1
ATOM 813 O O . ASN A 1 102 ? 9.694 -8.874 -21.443 1.00 88.88 102 ASN A O 1
ATOM 817 N N . SER A 1 103 ? 10.686 -6.926 -20.937 1.00 86.75 103 SER A N 1
ATOM 818 C CA . SER A 1 103 ? 12.049 -7.427 -21.110 1.00 86.75 103 SER A CA 1
ATOM 819 C C . SER A 1 103 ? 12.521 -8.231 -19.885 1.00 86.75 103 SER A C 1
ATOM 821 O O . SER A 1 103 ? 12.517 -7.722 -18.759 1.00 86.75 103 SER A O 1
ATOM 823 N N . PRO A 1 104 ? 12.984 -9.482 -20.076 1.00 81.31 104 PRO A N 1
ATOM 824 C CA . PRO A 1 104 ? 13.589 -10.271 -19.007 1.00 81.31 104 PRO A CA 1
ATOM 825 C C . PRO A 1 104 ? 14.852 -9.586 -18.469 1.00 81.31 104 PRO A C 1
ATOM 827 O O . PRO A 1 104 ? 15.748 -9.244 -19.235 1.00 81.31 104 PRO A O 1
ATOM 830 N N . GLY A 1 105 ? 14.930 -9.389 -17.151 1.00 82.25 105 GLY A N 1
ATOM 831 C CA . GLY A 1 105 ? 16.083 -8.742 -16.510 1.00 82.25 105 GLY A CA 1
ATOM 832 C C . GLY A 1 105 ? 16.135 -7.222 -16.679 1.00 82.25 105 GLY A C 1
ATOM 833 O O . GLY A 1 105 ? 17.180 -6.623 -16.446 1.00 82.25 105 GLY A O 1
ATOM 834 N N . ALA A 1 106 ? 15.033 -6.588 -17.087 1.00 88.62 106 ALA A N 1
ATOM 835 C CA . ALA A 1 106 ? 14.955 -5.140 -17.148 1.00 88.62 106 ALA A CA 1
ATOM 836 C C . ALA A 1 106 ? 15.043 -4.520 -15.748 1.00 88.62 106 ALA A C 1
ATOM 838 O O . ALA A 1 106 ? 14.288 -4.895 -14.847 1.00 88.62 106 ALA A O 1
ATOM 839 N N . THR A 1 107 ? 15.959 -3.568 -15.567 1.00 92.00 107 THR A N 1
ATOM 840 C CA . THR A 1 107 ? 16.206 -2.937 -14.268 1.00 92.00 107 THR A CA 1
ATOM 841 C C . THR A 1 107 ? 16.377 -1.427 -14.406 1.00 92.00 107 THR A C 1
ATOM 843 O O . THR A 1 107 ? 16.684 -0.913 -15.482 1.00 92.00 107 THR A O 1
ATOM 846 N N . VAL A 1 108 ? 16.148 -0.706 -13.310 1.00 92.44 108 VAL A N 1
ATOM 847 C CA . VAL A 1 108 ? 16.517 0.704 -13.144 1.00 92.44 108 VAL A CA 1
ATOM 848 C C . VAL A 1 108 ? 17.408 0.804 -11.910 1.00 92.44 108 VAL A C 1
ATOM 850 O O . VAL A 1 108 ? 17.031 0.332 -10.839 1.00 92.44 108 VAL A O 1
ATOM 853 N N . ASN A 1 109 ? 18.591 1.402 -12.057 1.00 92.31 109 ASN A N 1
ATOM 854 C CA . ASN A 1 109 ? 19.515 1.622 -10.942 1.00 92.31 109 ASN A CA 1
ATOM 855 C C . ASN A 1 109 ? 19.060 2.813 -10.095 1.00 92.31 109 ASN A C 1
ATOM 857 O O . ASN A 1 109 ? 18.759 3.877 -10.641 1.00 92.31 109 ASN A O 1
ATOM 861 N N . LEU A 1 110 ? 19.059 2.647 -8.774 1.00 92.44 110 LEU A N 1
ATOM 862 C CA . LEU A 1 110 ? 18.615 3.663 -7.820 1.00 92.44 110 LEU A CA 1
ATOM 863 C C . LEU A 1 110 ? 19.777 4.567 -7.381 1.00 92.44 110 LEU A C 1
ATOM 865 O O . LEU A 1 110 ? 20.947 4.188 -7.434 1.00 92.44 110 LEU A O 1
ATOM 869 N N . SER A 1 111 ? 19.462 5.777 -6.924 1.00 89.31 111 SER A N 1
ATOM 870 C CA . SER A 1 111 ? 20.436 6.779 -6.467 1.00 89.31 111 SER A CA 1
ATOM 871 C C . SER A 1 111 ? 21.180 6.336 -5.213 1.00 89.31 111 SER A C 1
ATOM 873 O O . SER A 1 111 ? 22.375 6.589 -5.086 1.00 89.31 111 SER A O 1
ATOM 875 N N . LYS A 1 112 ? 20.489 5.623 -4.320 1.00 85.50 112 LYS A N 1
ATOM 876 C CA . LYS A 1 112 ? 21.027 5.081 -3.065 1.00 85.50 112 LYS A CA 1
ATOM 877 C C . LYS A 1 112 ? 21.760 3.742 -3.246 1.00 85.50 112 LYS A C 1
ATOM 879 O O . LYS A 1 112 ? 22.124 3.108 -2.260 1.00 85.50 112 LYS A O 1
ATOM 884 N N . GLY A 1 113 ? 21.993 3.320 -4.490 1.00 85.56 113 GLY A N 1
ATOM 885 C CA . GLY A 1 113 ? 22.518 1.999 -4.823 1.00 85.56 113 GLY A CA 1
ATOM 886 C C . GLY A 1 113 ? 21.420 0.940 -4.938 1.00 85.56 113 GLY A C 1
ATOM 887 O O . GLY A 1 113 ? 20.287 1.132 -4.502 1.00 85.56 113 GLY A O 1
ATOM 888 N N . GLY A 1 114 ? 21.762 -0.185 -5.566 1.00 90.44 114 GLY A N 1
ATOM 889 C CA . GLY A 1 114 ? 20.802 -1.231 -5.917 1.00 90.44 114 GLY A CA 1
ATOM 890 C C . GLY A 1 114 ? 20.056 -0.953 -7.224 1.00 90.44 114 GLY A C 1
ATOM 891 O O . GLY A 1 114 ? 20.301 0.035 -7.922 1.00 90.44 114 GLY A O 1
ATOM 892 N N . HIS A 1 115 ? 19.157 -1.867 -7.568 1.00 91.81 115 HIS A N 1
ATOM 893 C CA . HIS A 1 115 ? 18.325 -1.784 -8.758 1.00 91.81 115 HIS A CA 1
ATOM 894 C C . HIS A 1 115 ? 16.919 -2.274 -8.445 1.00 91.81 115 HIS A C 1
ATOM 896 O O . HIS A 1 115 ? 16.719 -3.019 -7.490 1.00 91.81 115 HIS A O 1
ATOM 902 N N . VAL A 1 116 ? 15.963 -1.861 -9.266 1.00 92.06 116 VAL A N 1
ATOM 903 C CA . VAL A 1 116 ? 14.588 -2.339 -9.180 1.00 92.06 116 VAL A CA 1
ATOM 904 C C . VAL A 1 116 ? 14.100 -2.810 -10.536 1.00 92.06 116 VAL A C 1
ATOM 906 O O . VAL A 1 116 ? 14.418 -2.237 -11.582 1.00 92.06 116 VAL A O 1
ATOM 909 N N . THR A 1 117 ? 13.323 -3.878 -10.506 1.00 92.56 117 THR A N 1
ATOM 910 C CA . THR A 1 117 ? 12.697 -4.509 -11.658 1.00 92.56 117 THR A CA 1
ATOM 911 C C . THR A 1 117 ? 11.203 -4.186 -11.710 1.00 92.56 117 THR A C 1
ATOM 913 O O . THR A 1 117 ? 10.572 -3.955 -10.672 1.00 92.56 117 THR A O 1
ATOM 916 N N . PRO A 1 118 ? 10.570 -4.262 -12.894 1.00 91.44 118 PRO A N 1
ATOM 917 C CA . PRO A 1 118 ? 9.116 -4.149 -13.005 1.00 91.44 118 PRO A CA 1
A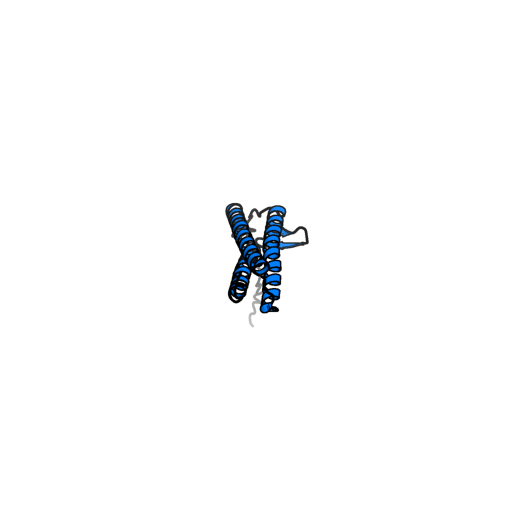TOM 918 C C . PRO A 1 118 ? 8.369 -5.166 -12.128 1.00 91.44 118 PRO A C 1
ATOM 920 O O . PRO A 1 118 ? 7.297 -4.880 -11.592 1.00 91.44 118 PRO A O 1
ATOM 923 N N . LYS A 1 119 ? 8.948 -6.366 -11.965 1.00 91.62 119 LYS A N 1
ATOM 924 C CA . LYS A 1 119 ? 8.393 -7.434 -11.128 1.00 91.62 119 LYS A CA 1
ATOM 925 C C . LYS A 1 119 ? 8.379 -7.039 -9.653 1.00 91.62 119 LYS A C 1
ATOM 927 O O . LYS A 1 119 ? 7.384 -7.296 -8.983 1.00 91.62 119 LYS A O 1
ATOM 932 N N . GLU A 1 120 ? 9.442 -6.413 -9.159 1.00 92.44 120 GLU A N 1
ATOM 933 C CA . GLU A 1 120 ? 9.519 -5.939 -7.773 1.00 92.44 120 GLU A CA 1
ATOM 934 C C . GLU A 1 120 ? 8.539 -4.796 -7.506 1.00 92.44 120 GLU A C 1
ATOM 936 O O . GLU A 1 120 ? 7.884 -4.806 -6.467 1.00 92.44 120 GLU A O 1
ATOM 941 N N . LEU A 1 121 ? 8.352 -3.872 -8.459 1.00 92.62 121 LEU A N 1
ATOM 942 C CA . LEU A 1 121 ? 7.336 -2.818 -8.330 1.00 92.62 121 LEU A CA 1
ATOM 943 C C . LEU A 1 121 ? 5.926 -3.400 -8.185 1.00 92.62 121 LEU A C 1
ATOM 945 O O . LEU A 1 121 ? 5.152 -2.956 -7.337 1.00 92.62 121 LEU A O 1
ATOM 949 N N . ARG A 1 122 ? 5.601 -4.421 -8.987 1.00 91.88 122 ARG A N 1
ATOM 950 C CA . ARG A 1 122 ? 4.317 -5.122 -8.893 1.00 91.88 122 ARG A CA 1
ATOM 951 C C . ARG A 1 122 ? 4.186 -5.894 -7.580 1.00 91.88 122 ARG A C 1
ATOM 953 O O . ARG A 1 122 ? 3.179 -5.750 -6.897 1.00 91.88 122 ARG A O 1
ATOM 960 N N . ALA A 1 123 ? 5.214 -6.653 -7.205 1.00 92.31 123 ALA A N 1
ATOM 961 C CA . ALA A 1 123 ? 5.225 -7.414 -5.960 1.00 92.31 123 ALA A CA 1
ATOM 962 C C . ALA A 1 123 ? 5.068 -6.509 -4.726 1.00 92.31 123 ALA A C 1
ATOM 964 O O . ALA A 1 123 ? 4.400 -6.894 -3.771 1.00 92.31 123 ALA A O 1
ATOM 965 N N . GLY A 1 124 ? 5.626 -5.294 -4.757 1.00 91.94 124 GLY A N 1
ATOM 966 C CA . GLY A 1 124 ? 5.440 -4.299 -3.702 1.00 91.94 124 GLY A CA 1
ATOM 967 C C . GLY A 1 124 ? 3.977 -3.883 -3.522 1.00 91.94 124 GLY A C 1
ATOM 968 O O . GLY A 1 124 ? 3.503 -3.808 -2.390 1.00 91.94 124 GLY A O 1
ATOM 969 N N . LEU A 1 125 ? 3.243 -3.668 -4.617 1.00 94.56 125 LEU A N 1
ATOM 970 C CA . LEU A 1 125 ? 1.812 -3.351 -4.555 1.00 94.56 125 LEU A CA 1
ATOM 971 C C . LEU A 1 125 ? 0.961 -4.542 -4.119 1.00 94.56 125 LEU A C 1
ATOM 973 O O . LEU A 1 125 ? 0.042 -4.371 -3.323 1.00 94.56 125 LEU A O 1
ATOM 977 N N . ASP A 1 126 ? 1.271 -5.737 -4.618 1.00 94.81 126 ASP A N 1
ATOM 978 C CA . ASP A 1 126 ? 0.554 -6.957 -4.239 1.00 94.81 126 ASP A CA 1
ATOM 979 C C . ASP A 1 126 ? 0.763 -7.263 -2.741 1.00 94.81 126 ASP A C 1
ATOM 981 O O . ASP A 1 126 ? -0.167 -7.670 -2.047 1.00 94.81 126 ASP A O 1
ATOM 985 N N . ALA A 1 127 ? 1.951 -6.973 -2.197 1.00 94.50 127 ALA A N 1
ATOM 986 C CA . ALA A 1 127 ? 2.218 -7.067 -0.762 1.00 94.50 127 ALA A CA 1
ATOM 987 C C . ALA A 1 127 ? 1.422 -6.039 0.064 1.00 94.50 127 ALA A C 1
ATOM 989 O O . ALA A 1 127 ? 0.941 -6.369 1.149 1.00 94.50 127 ALA A O 1
ATOM 990 N N . ILE A 1 128 ? 1.263 -4.808 -0.437 1.00 94.12 128 ILE A N 1
ATOM 991 C CA . ILE A 1 128 ? 0.419 -3.777 0.193 1.00 94.12 128 ILE A CA 1
ATOM 992 C C . ILE A 1 128 ? -1.046 -4.228 0.211 1.00 94.12 128 ILE A C 1
ATOM 994 O O . ILE A 1 128 ? -1.689 -4.131 1.253 1.00 94.12 128 ILE A O 1
ATOM 998 N N . GLU A 1 129 ? -1.564 -4.755 -0.902 1.00 95.38 129 GLU A N 1
ATOM 999 C CA . GLU A 1 129 ? -2.933 -5.284 -0.979 1.00 95.38 129 GLU A CA 1
ATOM 1000 C C . GLU A 1 129 ? -3.158 -6.414 0.029 1.00 95.38 129 GLU A C 1
ATOM 1002 O O . GLU A 1 129 ? -4.054 -6.325 0.866 1.00 95.38 129 GLU A O 1
ATOM 1007 N N . ALA A 1 130 ? -2.281 -7.420 0.036 1.00 95.50 130 ALA A N 1
ATOM 1008 C CA . ALA A 1 130 ? -2.376 -8.529 0.982 1.00 95.50 130 ALA A CA 1
ATOM 1009 C C . ALA A 1 130 ? -2.329 -8.053 2.446 1.00 95.50 130 ALA A C 1
ATOM 1011 O O . ALA A 1 130 ? -3.006 -8.605 3.318 1.00 95.50 130 ALA A O 1
ATOM 1012 N N . LYS A 1 131 ? -1.540 -7.011 2.737 1.00 95.50 131 LYS A N 1
ATOM 1013 C CA . LYS A 1 131 ? -1.473 -6.415 4.074 1.00 95.50 131 LYS A CA 1
ATOM 1014 C C . LYS A 1 131 ? -2.761 -5.672 4.433 1.00 95.50 131 LYS A C 1
ATOM 1016 O O . LYS A 1 131 ? -3.214 -5.821 5.565 1.00 95.50 131 LYS A O 1
ATOM 1021 N N . ILE A 1 132 ? -3.364 -4.928 3.502 1.00 93.69 132 ILE A N 1
ATOM 1022 C CA . ILE A 1 132 ? -4.678 -4.292 3.693 1.00 93.69 132 ILE A CA 1
ATOM 1023 C C . ILE A 1 132 ? -5.725 -5.343 4.055 1.00 93.69 132 ILE A C 1
ATOM 1025 O O . ILE A 1 132 ? -6.443 -5.162 5.036 1.00 93.69 132 ILE A O 1
ATOM 1029 N N . ASP A 1 133 ? -5.792 -6.441 3.303 1.00 94.00 133 ASP A N 1
ATOM 1030 C CA . ASP A 1 133 ? -6.785 -7.495 3.528 1.00 94.00 133 ASP A CA 1
ATOM 1031 C C . ASP A 1 133 ? -6.578 -8.188 4.878 1.00 94.00 133 ASP A C 1
ATOM 1033 O O . ASP A 1 133 ? -7.532 -8.410 5.628 1.00 94.00 133 ASP A O 1
ATOM 1037 N N . LYS A 1 134 ? -5.317 -8.451 5.247 1.00 95.44 134 LYS A N 1
ATOM 1038 C CA . LYS A 1 134 ? -4.972 -8.991 6.567 1.00 95.44 134 LYS A CA 1
ATOM 1039 C C . LYS A 1 134 ? -5.404 -8.054 7.699 1.00 95.44 134 LYS A C 1
ATOM 1041 O O . LYS A 1 134 ? -5.967 -8.517 8.688 1.00 95.44 134 LYS A O 1
ATOM 1046 N N . LEU A 1 135 ? -5.117 -6.757 7.583 1.00 94.06 135 LEU A N 1
ATOM 1047 C CA . LEU A 1 135 ? -5.488 -5.770 8.602 1.00 94.06 135 LEU A CA 1
ATOM 1048 C C . LEU A 1 135 ? -7.004 -5.565 8.661 1.00 94.06 135 LEU A C 1
ATOM 1050 O O . LEU A 1 135 ? -7.548 -5.429 9.748 1.00 94.06 135 LEU A O 1
ATOM 1054 N N . LEU A 1 136 ? -7.704 -5.635 7.527 1.00 91.69 136 LEU A N 1
ATOM 1055 C CA . LEU A 1 136 ? -9.164 -5.607 7.496 1.00 91.69 136 LEU A CA 1
ATOM 1056 C C . LEU A 1 136 ? -9.760 -6.777 8.277 1.00 91.69 136 LEU A C 1
ATOM 1058 O O . LEU A 1 136 ? -10.612 -6.549 9.126 1.00 91.69 136 LEU A O 1
ATOM 1062 N N . SER A 1 137 ? -9.291 -8.000 8.023 1.00 93.06 137 SER A N 1
ATOM 1063 C CA . SER A 1 137 ? -9.781 -9.180 8.741 1.00 93.06 137 SER A CA 1
ATOM 1064 C C . SER A 1 137 ? -9.586 -9.065 10.254 1.00 93.06 137 SER A C 1
ATOM 1066 O O . SER A 1 137 ? -10.426 -9.555 11.005 1.00 93.06 137 SER A O 1
ATOM 1068 N N . ARG A 1 138 ? -8.492 -8.432 10.696 1.00 95.06 138 ARG A N 1
ATOM 1069 C CA . ARG A 1 138 ? -8.231 -8.157 12.116 1.00 95.06 138 ARG A CA 1
ATOM 1070 C C . ARG A 1 138 ? -9.174 -7.089 12.664 1.00 95.06 138 ARG A C 1
ATOM 1072 O O . ARG A 1 138 ? -9.836 -7.332 13.660 1.00 95.06 138 ARG A O 1
ATOM 1079 N N . LEU A 1 139 ? -9.308 -5.955 11.973 1.00 90.81 139 LEU A N 1
ATOM 1080 C CA . LEU A 1 139 ? -10.192 -4.861 12.386 1.00 90.81 139 LEU A CA 1
ATOM 1081 C C . LEU A 1 139 ? -11.659 -5.303 12.500 1.00 90.81 139 LEU A C 1
ATOM 1083 O O . LEU A 1 139 ? -12.345 -4.889 13.423 1.00 90.81 139 LEU A O 1
ATOM 1087 N N . THR A 1 140 ? -12.141 -6.167 11.601 1.00 88.94 140 THR A N 1
ATOM 1088 C CA . THR A 1 140 ? -13.519 -6.695 11.657 1.00 88.94 140 THR A CA 1
ATOM 1089 C C . THR A 1 140 ? -13.762 -7.686 12.791 1.00 88.94 140 THR A C 1
ATOM 1091 O O . THR A 1 140 ? -14.914 -7.988 13.076 1.00 88.94 140 THR A O 1
ATOM 1094 N N . ALA A 1 141 ? -12.704 -8.233 13.395 1.00 90.62 141 ALA A N 1
ATOM 1095 C CA . ALA A 1 141 ? -12.816 -9.092 14.570 1.00 90.62 141 ALA A CA 1
ATOM 1096 C C . ALA A 1 141 ? -12.912 -8.287 15.879 1.00 90.62 141 ALA A C 1
ATOM 1098 O O . ALA A 1 141 ? -13.169 -8.873 16.926 1.00 90.62 141 ALA A O 1
ATOM 1099 N N . ILE A 1 142 ? -12.691 -6.969 15.818 1.00 87.00 142 ILE A N 1
ATOM 1100 C CA . ILE A 1 142 ? -12.839 -6.047 16.942 1.00 87.00 142 ILE A CA 1
ATOM 1101 C C . ILE A 1 142 ? -14.272 -5.521 16.918 1.00 87.00 142 ILE A C 1
ATOM 1103 O O . ILE A 1 142 ? -14.702 -4.938 15.917 1.00 87.00 142 ILE A O 1
ATOM 1107 N N . ASP A 1 143 ? -14.997 -5.730 18.014 1.00 83.88 143 ASP A N 1
ATOM 1108 C CA . ASP A 1 143 ? -16.359 -5.228 18.166 1.00 83.88 143 ASP A CA 1
ATOM 1109 C C . ASP A 1 143 ? -16.369 -3.693 18.121 1.00 83.88 143 ASP A C 1
ATOM 1111 O O . ASP A 1 143 ? -15.585 -3.026 18.800 1.00 83.88 143 ASP A O 1
ATOM 1115 N N . GLU A 1 144 ? -17.263 -3.119 17.312 1.00 83.12 144 GLU A N 1
ATOM 1116 C CA . GLU A 1 144 ? -17.449 -1.668 17.275 1.00 83.12 144 GLU A CA 1
ATOM 1117 C C . GLU A 1 144 ? -18.006 -1.186 18.631 1.00 83.12 144 GLU A C 1
ATOM 1119 O O . GLU A 1 144 ? -19.050 -1.685 19.069 1.00 83.12 144 GLU A O 1
ATOM 1124 N N . PRO A 1 145 ? -17.362 -0.210 19.303 1.00 80.44 145 PRO A N 1
ATOM 1125 C CA . PRO A 1 145 ? -17.850 0.307 20.578 1.00 80.44 145 PRO A CA 1
ATOM 1126 C C . PRO A 1 145 ? -19.224 0.972 20.426 1.00 80.44 145 PRO A C 1
ATOM 1128 O O . PRO A 1 145 ? -19.433 1.784 19.522 1.00 80.44 145 PRO A O 1
ATOM 1131 N N . ALA A 1 146 ? -20.153 0.677 21.339 1.00 74.25 146 ALA A N 1
ATOM 1132 C CA . ALA A 1 146 ? -21.435 1.377 21.404 1.00 74.25 146 ALA A CA 1
ATOM 1133 C C . ALA A 1 146 ? -21.235 2.860 21.791 1.00 74.25 146 ALA A C 1
ATOM 1135 O O . ALA A 1 146 ? -20.389 3.172 22.629 1.00 74.25 146 ALA A O 1
ATOM 1136 N N . ASN A 1 147 ? -22.010 3.752 21.155 1.00 56.69 147 ASN A N 1
ATOM 1137 C CA . ASN A 1 147 ? -22.040 5.206 21.405 1.00 56.69 147 ASN A CA 1
ATOM 1138 C C . ASN A 1 147 ? -22.351 5.565 22.864 1.00 56.69 147 ASN A C 1
ATOM 1140 O O . ASN A 1 147 ? -23.284 4.949 23.430 1.00 56.69 147 ASN A O 1
#

Radius of gyration: 26.97 Å; chains: 1; bounding box: 76×64×67 Å

Sequence (147 aa):
MKLRYVIALSIFLVGGMGATMAQTYTPPSREQVENYLDEIDSCKAFLKDLEADITEMENNPELVTLAQYKEAIALRSRAQSCLRSTRAKLDEMRKKYPGWFNSPGATVNLSKGGHVTPKELRAGLDAIEAKIDKLLSRLTAIDEPAN

pLDDT: mean 83.55, std 18.97, range [32.78, 96.12]

Secondary structure (DSSP, 8-state):
--------------------------PPPHHHHHHHHHHHHHHHHHHHHHHHHHHHHHH-GGG--HHHHHHHHHHHHHHHHHHHHHHHHHHHHHHH-HHHHHSTT--EE-TTS-EE-HHHHHHHHHHHHHHHHHHHHHHTTSPPPP-